Protein AF-A0A371MGF8-F1 (afdb_monomer_lite)

Secondary structure (DSSP, 8-state):
--PPPPPHHHHHHHHHHHHHH---TT-----B-TTT-PBPPSS---GGGG-B-TTTSSB--THHHHHH-HHHHHHSSS--GGGGEEEEEEEE--SSS--EEEEEEEE--TTSHHHHHHHHHHHHHHHHHHHHHHHTTS-----

Foldseek 3Di:
DQAAADPQVLLVQLLVQLQVPDPDPPPHQDDADPRRSAGFDPDALDLQQQQDDPVPRDRDPCVVVCVVCVPCLVPDPGDRSCSQKDWDWDFDDDPPDPTDTDIDITGDDCVDPSRVSSVVSSVVVVVVVVVVVVVVPVDDPDD

pLDDT: mean 73.92, std 16.63, range [36.81, 96.0]

Sequence (143 aa):
MHASRIPTEQAQRAKKKANEQSTRPYRLISTLCPACNRPVTMCEPNPNEYVVDDSQGEFGNDRAAFEFSPATIMDANHSNPWDAVHVVPEKVEFDTEPDQLQVIAYKHDLSDEASQAFQDALDEIRKNERRAAENTGLGEFHD

Radius of gyration: 20.15 Å; chains: 1; bounding box: 61×39×66 Å

Structure (mmCIF, N/CA/C/O backbone):
data_AF-A0A371MGF8-F1
#
_entry.id   AF-A0A371MGF8-F1
#
loop_
_atom_site.group_PDB
_atom_site.id
_atom_site.type_symbol
_atom_site.label_atom_id
_atom_site.label_alt_id
_atom_site.label_comp_id
_atom_site.label_asym_id
_atom_site.label_entity_id
_atom_site.label_seq_id
_atom_site.pdbx_PDB_ins_code
_atom_site.Cartn_x
_atom_site.Cartn_y
_atom_site.Cartn_z
_atom_site.occupancy
_atom_site.B_iso_or_equiv
_atom_site.auth_seq_id
_atom_site.auth_comp_id
_atom_site.auth_asym_id
_atom_si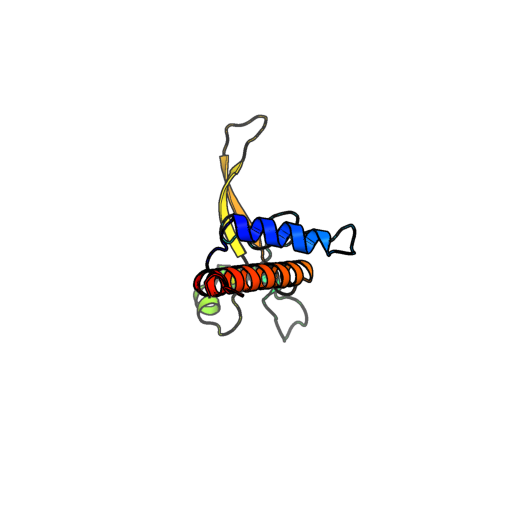te.auth_atom_id
_atom_site.pdbx_PDB_model_num
ATOM 1 N N . MET A 1 1 ? 6.098 -14.259 1.955 1.00 36.81 1 MET A N 1
ATOM 2 C CA . MET A 1 1 ? 4.710 -14.396 2.484 1.00 36.81 1 MET A CA 1
ATOM 3 C C . MET A 1 1 ? 3.831 -13.389 1.753 1.00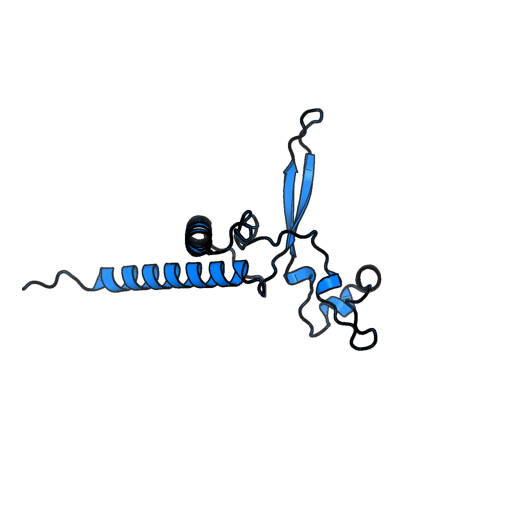 36.81 1 MET A C 1
ATOM 5 O O . MET A 1 1 ? 4.009 -12.201 1.983 1.00 36.81 1 MET A O 1
ATOM 9 N N . HIS A 1 2 ? 2.912 -13.808 0.877 1.00 45.53 2 HIS A N 1
ATOM 10 C CA . HIS A 1 2 ? 1.969 -12.855 0.277 1.00 45.53 2 HIS A CA 1
ATOM 11 C C . HIS A 1 2 ? 1.027 -12.318 1.359 1.00 45.53 2 HIS A C 1
ATOM 13 O O . HIS A 1 2 ? 0.246 -13.068 1.942 1.00 45.53 2 HIS A O 1
ATOM 19 N N . ALA A 1 3 ? 1.132 -11.025 1.669 1.00 56.53 3 ALA A N 1
ATOM 20 C CA . ALA A 1 3 ? 0.236 -10.382 2.616 1.00 56.53 3 ALA A CA 1
ATOM 21 C C . ALA A 1 3 ? -1.198 -10.428 2.067 1.00 56.53 3 ALA A C 1
ATOM 23 O O . ALA A 1 3 ? -1.467 -9.893 0.992 1.00 56.53 3 ALA A O 1
ATOM 24 N N . SER A 1 4 ? -2.119 -11.050 2.807 1.00 72.31 4 SER A N 1
ATOM 25 C CA . SER A 1 4 ? -3.541 -11.071 2.461 1.00 72.31 4 SER A CA 1
ATOM 26 C C . SER A 1 4 ? -4.056 -9.653 2.210 1.00 72.31 4 SER A C 1
ATOM 28 O O . SER A 1 4 ? -3.781 -8.738 2.993 1.00 72.31 4 SER A O 1
ATOM 30 N N . ARG A 1 5 ? -4.810 -9.477 1.119 1.00 85.62 5 ARG A N 1
ATOM 31 C CA . ARG A 1 5 ? -5.389 -8.188 0.721 1.00 85.62 5 ARG A CA 1
ATOM 32 C C . ARG A 1 5 ? -6.174 -7.566 1.877 1.00 85.62 5 ARG A C 1
ATOM 34 O O . ARG A 1 5 ? -7.060 -8.201 2.446 1.00 85.62 5 ARG A O 1
ATOM 41 N N . ILE A 1 6 ? -5.867 -6.312 2.203 1.00 92.00 6 ILE A N 1
ATOM 42 C CA . ILE A 1 6 ? -6.589 -5.556 3.233 1.00 92.00 6 ILE A CA 1
ATOM 43 C C . ILE A 1 6 ? -7.973 -5.182 2.673 1.00 92.00 6 ILE A C 1
ATOM 45 O O . ILE A 1 6 ? -8.038 -4.744 1.522 1.00 92.00 6 ILE A O 1
ATOM 49 N N . PRO A 1 7 ? -9.080 -5.316 3.431 1.00 94.56 7 PRO A N 1
ATOM 50 C CA . PRO A 1 7 ? -10.392 -4.850 2.985 1.00 94.56 7 PRO A CA 1
ATOM 51 C C . PRO A 1 7 ? -10.347 -3.379 2.558 1.00 94.56 7 PRO A C 1
ATOM 53 O O . PRO A 1 7 ? -9.811 -2.537 3.280 1.00 94.56 7 PRO A O 1
ATOM 56 N N . THR A 1 8 ? -10.908 -3.061 1.390 1.00 92.81 8 THR A N 1
ATOM 57 C CA . THR A 1 8 ? -10.790 -1.732 0.767 1.00 92.81 8 THR A CA 1
ATOM 58 C C . THR A 1 8 ? -11.224 -0.607 1.705 1.00 92.81 8 THR A C 1
ATOM 60 O O . THR A 1 8 ? -10.531 0.399 1.815 1.00 92.81 8 THR A O 1
ATOM 63 N N . GLU A 1 9 ? -12.326 -0.786 2.434 1.00 95.00 9 GLU A N 1
ATOM 64 C CA . GLU A 1 9 ? -12.818 0.219 3.381 1.00 95.00 9 GLU A CA 1
ATOM 65 C C . GLU A 1 9 ? -11.826 0.477 4.527 1.00 95.00 9 GLU A C 1
ATOM 67 O O . GLU A 1 9 ? -11.500 1.630 4.818 1.00 95.00 9 GLU A O 1
ATOM 72 N N . GLN A 1 10 ? -11.285 -0.586 5.136 1.00 95.00 10 GLN A N 1
ATOM 73 C CA . GLN A 1 10 ? -10.275 -0.465 6.191 1.00 95.00 10 GLN A CA 1
ATOM 74 C C . GLN A 1 10 ? -9.015 0.231 5.673 1.00 95.00 10 GLN A C 1
ATOM 76 O O . GLN A 1 10 ? -8.483 1.112 6.344 1.00 95.00 10 GLN A O 1
ATOM 81 N N . ALA A 1 11 ? -8.561 -0.119 4.469 1.00 94.94 11 ALA A N 1
ATOM 82 C CA . ALA A 1 11 ? -7.384 0.495 3.867 1.00 94.94 11 ALA A CA 1
ATOM 83 C C . ALA A 1 11 ? -7.584 1.992 3.586 1.00 94.94 11 ALA A C 1
ATOM 85 O O . ALA A 1 11 ? -6.710 2.799 3.893 1.00 94.94 11 ALA A O 1
ATOM 86 N N . GLN A 1 12 ? -8.748 2.395 3.067 1.00 96.00 12 GLN A N 1
ATOM 87 C CA . GLN A 1 12 ? -9.055 3.811 2.838 1.00 96.00 12 GLN A CA 1
ATOM 88 C C . GLN A 1 12 ? -9.145 4.596 4.154 1.00 96.00 12 GLN A C 1
ATOM 90 O O . GLN A 1 12 ? -8.626 5.711 4.247 1.00 96.00 12 GLN A O 1
ATOM 95 N N . ARG A 1 13 ? -9.738 4.006 5.201 1.00 96.00 13 ARG A N 1
ATOM 96 C CA . ARG A 1 13 ? -9.778 4.603 6.548 1.00 96.00 13 ARG A CA 1
ATOM 97 C C . ARG A 1 13 ? -8.376 4.741 7.149 1.00 96.00 13 ARG A C 1
ATOM 99 O O . ARG A 1 13 ? -8.063 5.802 7.687 1.00 96.00 13 ARG A O 1
ATOM 106 N N . ALA A 1 14 ? -7.528 3.721 7.013 1.00 95.50 14 ALA A N 1
ATOM 107 C CA . ALA A 1 14 ? -6.140 3.750 7.476 1.00 95.50 14 ALA A CA 1
ATOM 108 C C . ALA A 1 14 ? -5.318 4.819 6.739 1.00 95.50 14 ALA A C 1
ATOM 110 O O . ALA A 1 14 ? -4.673 5.638 7.387 1.00 95.50 14 ALA A O 1
ATOM 111 N N . LYS A 1 15 ? -5.423 4.891 5.403 1.00 94.94 15 LYS A N 1
ATOM 112 C CA . LYS A 1 15 ? -4.800 5.942 4.579 1.00 94.94 15 LYS A CA 1
ATOM 113 C C . LYS A 1 15 ? -5.204 7.338 5.046 1.00 94.94 15 LYS A C 1
ATOM 115 O O . LYS A 1 15 ? -4.339 8.186 5.247 1.00 94.94 15 LYS A O 1
ATOM 120 N N . LYS A 1 16 ? -6.509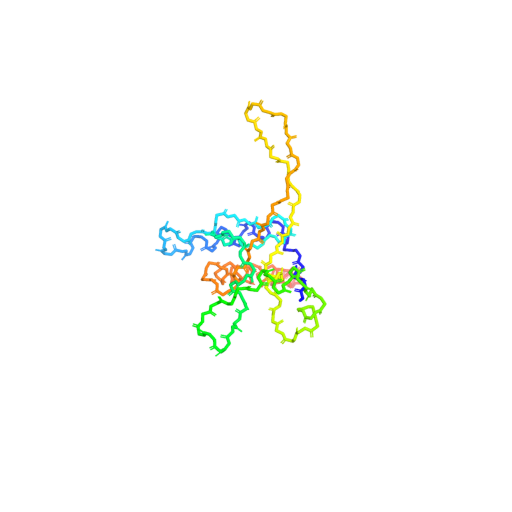 7.584 5.209 1.00 94.88 16 LYS A N 1
ATOM 121 C CA . LYS A 1 16 ? -7.024 8.887 5.651 1.00 94.88 16 LYS A CA 1
ATOM 122 C C . LYS A 1 16 ? -6.436 9.271 7.008 1.00 94.88 16 LYS A C 1
ATOM 124 O O . LYS A 1 16 ? -5.879 10.354 7.138 1.00 94.88 16 LYS A O 1
ATOM 129 N N . LYS A 1 17 ? -6.496 8.358 7.976 1.00 93.88 17 LYS A N 1
ATOM 130 C CA . LYS A 1 17 ? -5.988 8.591 9.329 1.00 93.88 17 LYS A CA 1
ATOM 131 C C . LYS A 1 17 ? -4.476 8.829 9.365 1.00 93.88 17 LYS A C 1
ATOM 133 O O . LYS A 1 17 ? -4.029 9.762 10.022 1.00 93.88 17 LYS A O 1
ATOM 138 N N . ALA A 1 18 ? -3.699 8.029 8.638 1.00 91.69 18 ALA A N 1
ATOM 139 C CA . ALA A 1 18 ? -2.250 8.197 8.548 1.00 91.69 18 ALA A CA 1
ATOM 140 C C . ALA A 1 18 ? -1.870 9.551 7.922 1.00 91.69 18 ALA A C 1
ATOM 142 O O . ALA A 1 18 ? -0.978 10.236 8.415 1.00 91.69 18 ALA A O 1
ATOM 143 N N . ASN A 1 19 ? -2.595 9.984 6.886 1.00 92.19 19 ASN A N 1
ATOM 144 C CA . ASN A 1 19 ? -2.384 11.292 6.265 1.00 92.19 19 ASN A CA 1
ATOM 145 C C . ASN A 1 19 ? -2.791 12.461 7.179 1.00 92.19 19 ASN A C 1
ATOM 147 O O . ASN A 1 19 ? -2.102 13.474 7.189 1.00 92.19 19 ASN A O 1
ATOM 151 N N . GLU A 1 20 ? -3.866 12.330 7.965 1.00 89.38 20 GLU A N 1
ATOM 152 C CA . GLU A 1 20 ? -4.285 13.341 8.955 1.00 89.38 20 GLU A CA 1
ATOM 153 C C . GLU A 1 20 ? -3.264 13.517 10.090 1.00 89.38 20 GLU A C 1
ATOM 155 O O . GLU A 1 20 ? -3.123 14.610 10.633 1.00 89.38 20 GLU A O 1
ATOM 160 N N . GLN A 1 21 ? -2.543 12.451 10.443 1.00 80.88 21 GLN A N 1
ATOM 161 C CA . GLN A 1 21 ? -1.491 12.469 11.464 1.00 80.88 21 GLN A CA 1
ATOM 162 C C . GLN A 1 21 ? -0.128 12.924 10.919 1.00 80.88 21 GLN A C 1
ATOM 164 O O . GLN A 1 21 ? 0.788 13.188 11.701 1.00 80.88 21 GLN A O 1
ATOM 169 N N . SER A 1 22 ? 0.024 13.026 9.595 1.00 77.94 22 SER A N 1
ATOM 170 C CA . SER A 1 22 ? 1.283 13.432 8.979 1.00 77.94 22 SER A CA 1
ATOM 171 C C . SER A 1 22 ? 1.545 14.918 9.205 1.00 77.94 22 SER A C 1
ATOM 173 O O . SER A 1 22 ? 0.779 15.786 8.795 1.00 77.94 22 SER A O 1
ATOM 175 N N . THR A 1 23 ? 2.683 15.228 9.821 1.00 73.25 23 THR A N 1
ATOM 176 C CA . THR A 1 23 ? 3.168 16.606 9.992 1.00 73.25 23 THR A CA 1
ATOM 177 C C . THR A 1 23 ? 3.982 17.097 8.792 1.00 73.25 23 THR A C 1
ATOM 179 O O . THR A 1 23 ? 4.446 18.239 8.785 1.00 73.25 23 THR A O 1
ATOM 182 N N . ARG A 1 24 ? 4.180 16.254 7.767 1.00 67.56 24 ARG A N 1
ATOM 183 C CA . ARG A 1 24 ? 5.024 16.553 6.604 1.00 67.56 24 ARG A CA 1
ATOM 184 C C . ARG A 1 24 ? 4.163 16.920 5.387 1.00 67.56 24 ARG A C 1
ATOM 186 O O . ARG A 1 24 ? 3.382 16.086 4.937 1.00 67.56 24 ARG A O 1
ATOM 193 N N . PRO A 1 25 ? 4.359 18.100 4.769 1.00 58.69 25 PRO A N 1
ATOM 194 C CA . PRO A 1 25 ? 3.501 18.577 3.678 1.00 58.69 25 PRO A CA 1
ATOM 195 C C . PRO A 1 25 ? 3.590 17.757 2.379 1.00 58.69 25 PRO A C 1
ATOM 197 O O . PRO A 1 25 ? 2.673 17.817 1.569 1.00 58.69 25 PRO A O 1
ATOM 200 N N . TYR A 1 26 ? 4.663 16.982 2.179 1.00 65.75 26 TYR A N 1
ATOM 201 C CA . TYR A 1 26 ? 4.926 16.270 0.916 1.00 65.75 26 TYR A CA 1
ATOM 202 C C . TYR A 1 26 ? 5.044 14.746 1.051 1.00 65.75 26 TYR A C 1
ATOM 204 O O . TYR A 1 26 ? 5.286 14.067 0.058 1.00 65.75 26 TYR A O 1
ATOM 212 N N . ARG A 1 27 ? 4.882 14.186 2.257 1.00 71.00 27 ARG A N 1
ATOM 213 C CA . ARG A 1 27 ? 4.923 12.729 2.486 1.00 71.00 27 ARG A CA 1
ATOM 214 C C . ARG A 1 27 ? 3.540 12.218 2.863 1.00 71.00 27 ARG A C 1
ATOM 216 O O . ARG A 1 27 ? 3.303 11.797 3.992 1.00 71.00 27 ARG A O 1
ATOM 223 N N . LEU A 1 28 ? 2.618 12.337 1.914 1.00 84.50 28 LEU A N 1
ATOM 224 C CA . LEU A 1 28 ? 1.281 11.767 2.022 1.00 84.50 28 LEU A CA 1
ATOM 225 C C . LEU A 1 28 ? 1.226 10.457 1.248 1.00 84.50 28 LEU A C 1
ATOM 227 O O . LEU A 1 28 ? 1.784 10.339 0.157 1.00 84.50 28 LEU A O 1
ATOM 231 N N . ILE A 1 29 ? 0.482 9.499 1.783 1.00 88.38 29 ILE A N 1
ATOM 232 C CA . ILE A 1 29 ? 0.112 8.291 1.058 1.00 88.38 29 ILE A CA 1
ATOM 233 C C . ILE A 1 29 ? -0.860 8.724 -0.040 1.00 88.38 29 ILE A C 1
ATOM 235 O O . ILE A 1 29 ? -2.011 9.068 0.245 1.00 88.38 29 ILE A O 1
ATOM 239 N N . SER A 1 30 ? -0.399 8.740 -1.289 1.00 86.81 30 SER A N 1
ATOM 240 C CA . SER A 1 30 ? -1.190 9.140 -2.458 1.00 86.81 30 SER A CA 1
ATOM 241 C C . SER A 1 30 ? -1.980 7.960 -3.023 1.00 86.81 30 SER A C 1
ATOM 243 O O . SER A 1 30 ? -3.207 8.031 -3.147 1.00 86.81 30 SER A O 1
ATOM 245 N N . THR A 1 31 ? -1.300 6.843 -3.264 1.00 90.12 31 THR A N 1
ATOM 246 C CA . THR A 1 31 ? -1.832 5.681 -3.984 1.00 90.12 31 THR A CA 1
ATOM 247 C C . THR A 1 31 ? -1.775 4.429 -3.114 1.00 90.12 31 THR A C 1
ATOM 249 O O . THR A 1 31 ? -0.820 4.211 -2.369 1.00 90.12 31 THR A O 1
ATOM 252 N N . LEU A 1 32 ? -2.822 3.604 -3.197 1.00 91.62 32 LEU A N 1
ATOM 253 C CA . LEU A 1 32 ? -2.850 2.260 -2.621 1.00 91.62 32 LEU A CA 1
ATOM 254 C C . LEU A 1 32 ? -2.786 1.249 -3.762 1.00 91.62 32 LEU A C 1
ATOM 256 O O . LEU A 1 32 ? -3.474 1.425 -4.765 1.00 91.62 32 LEU A O 1
ATOM 260 N N . CYS A 1 33 ? -1.993 0.192 -3.606 1.00 89.81 33 CYS A N 1
ATOM 261 C CA . CYS A 1 33 ? -1.891 -0.851 -4.619 1.00 89.81 33 CYS A CA 1
ATOM 262 C C . CYS A 1 33 ? -3.244 -1.558 -4.786 1.00 89.81 33 CYS A C 1
ATOM 264 O O . CYS A 1 33 ? -3.791 -2.046 -3.791 1.00 89.81 33 CYS A O 1
ATOM 266 N N . PRO A 1 34 ? -3.757 -1.707 -6.016 1.00 87.81 34 PRO A N 1
ATOM 267 C CA . PRO A 1 34 ? -5.044 -2.356 -6.264 1.00 87.81 34 PRO A CA 1
ATOM 268 C C . PRO A 1 34 ? -5.108 -3.823 -5.810 1.00 87.81 34 PRO A C 1
ATOM 270 O O . PRO A 1 34 ? -6.178 -4.307 -5.426 1.00 87.81 34 PRO A O 1
ATOM 273 N N . ALA A 1 35 ? -3.969 -4.526 -5.822 1.00 86.50 35 ALA A N 1
ATOM 274 C CA . ALA A 1 35 ? -3.887 -5.941 -5.464 1.00 86.50 35 ALA A CA 1
ATOM 275 C C . ALA A 1 35 ? -4.034 -6.182 -3.955 1.00 86.50 35 ALA A C 1
ATOM 277 O O . ALA A 1 35 ? -4.766 -7.080 -3.540 1.00 86.50 35 ALA A O 1
ATOM 278 N N . CYS A 1 36 ? -3.367 -5.378 -3.121 1.00 89.00 36 CYS A N 1
ATOM 279 C CA . CYS A 1 36 ? -3.248 -5.641 -1.681 1.00 89.00 36 CYS A CA 1
ATOM 280 C C . CYS A 1 36 ? -3.781 -4.515 -0.777 1.00 89.00 36 CYS A C 1
ATOM 282 O O . CYS A 1 36 ? -3.923 -4.725 0.430 1.00 89.00 36 CYS A O 1
ATOM 284 N N . ASN A 1 37 ? -4.099 -3.350 -1.351 1.00 92.81 37 ASN A N 1
ATOM 285 C CA . ASN A 1 37 ? -4.513 -2.117 -0.678 1.00 92.81 37 ASN A CA 1
ATOM 286 C C . ASN A 1 37 ? -3.474 -1.525 0.305 1.00 92.81 37 ASN A C 1
ATOM 288 O O . ASN A 1 37 ? -3.846 -0.821 1.243 1.00 92.81 37 ASN A O 1
ATOM 292 N N . ARG A 1 38 ? -2.175 -1.783 0.099 1.00 91.12 38 ARG A N 1
ATOM 293 C CA . ARG A 1 38 ? -1.075 -1.138 0.849 1.00 91.12 38 ARG A CA 1
ATOM 294 C C . ARG A 1 38 ? -0.566 0.133 0.148 1.00 91.12 38 ARG A C 1
ATOM 296 O O . ARG A 1 38 ? -0.711 0.220 -1.074 1.00 91.12 38 ARG A O 1
ATOM 303 N N . PRO A 1 39 ? 0.047 1.083 0.882 1.00 90.75 39 PRO A N 1
ATOM 304 C CA . PRO A 1 39 ? 0.707 2.257 0.308 1.00 90.75 39 PRO A CA 1
ATOM 305 C C . PRO A 1 39 ? 1.706 1.898 -0.789 1.00 90.75 39 PRO A C 1
ATOM 307 O O . PRO A 1 39 ? 2.448 0.925 -0.658 1.00 90.75 39 PRO A O 1
ATOM 310 N N . VAL A 1 40 ? 1.705 2.682 -1.864 1.00 89.44 40 VAL A N 1
ATOM 311 C CA . VAL A 1 40 ? 2.666 2.572 -2.967 1.00 89.44 40 VAL A CA 1
ATOM 312 C C . VAL A 1 40 ? 3.769 3.603 -2.766 1.00 89.44 40 VAL A C 1
ATOM 314 O O . VAL A 1 40 ? 3.481 4.772 -2.500 1.00 89.44 40 VAL A O 1
ATOM 317 N N . THR A 1 41 ? 5.020 3.185 -2.920 1.00 81.75 41 THR A N 1
ATOM 318 C CA . THR A 1 41 ? 6.175 4.087 -2.869 1.00 81.75 41 THR A CA 1
ATOM 319 C C . THR A 1 41 ? 6.308 4.846 -4.190 1.00 81.75 41 THR A C 1
ATOM 321 O O . THR A 1 41 ? 6.193 4.254 -5.261 1.00 81.75 41 THR A O 1
ATOM 324 N N . MET A 1 42 ? 6.564 6.158 -4.127 1.00 65.25 42 MET A N 1
ATOM 325 C CA . MET A 1 42 ? 6.762 7.005 -5.312 1.00 65.25 42 MET A CA 1
ATOM 326 C C . MET A 1 42 ? 8.174 6.845 -5.892 1.00 65.25 42 MET A C 1
ATOM 328 O O . MET A 1 42 ? 8.965 7.777 -5.854 1.00 65.25 42 MET A O 1
ATOM 332 N N . CYS A 1 43 ? 8.488 5.662 -6.408 1.00 64.31 43 CYS A N 1
ATOM 333 C CA . CYS A 1 43 ? 9.661 5.393 -7.240 1.00 64.31 43 CYS A CA 1
ATOM 334 C C . CYS A 1 43 ? 9.286 4.306 -8.248 1.00 64.31 43 CYS A C 1
ATOM 336 O O . CYS A 1 43 ? 8.440 3.456 -7.951 1.00 64.31 43 CYS A O 1
ATOM 338 N N . GLU A 1 44 ? 9.929 4.305 -9.418 1.00 61.78 44 GLU A N 1
ATOM 339 C CA . GLU A 1 44 ? 9.809 3.171 -10.334 1.00 61.78 44 GLU A CA 1
ATOM 340 C C . GLU A 1 44 ? 10.189 1.877 -9.595 1.00 61.78 44 GLU A C 1
ATOM 342 O O . GLU A 1 44 ? 11.152 1.873 -8.817 1.00 61.78 44 GLU A O 1
ATOM 347 N N . PRO A 1 45 ? 9.434 0.779 -9.779 1.00 65.19 45 PRO A N 1
ATOM 348 C CA . PRO A 1 45 ? 9.776 -0.497 -9.179 1.00 65.19 45 PRO A CA 1
ATOM 349 C C . PRO A 1 45 ? 11.130 -0.985 -9.693 1.00 65.19 45 PRO A C 1
ATOM 351 O O . PRO A 1 45 ? 11.223 -1.613 -10.742 1.00 65.19 45 PRO A O 1
ATOM 354 N N . ASN A 1 46 ? 12.187 -0.691 -8.941 1.00 64.50 46 ASN A N 1
ATOM 355 C CA . ASN A 1 46 ? 13.507 -1.233 -9.192 1.00 64.50 46 ASN A CA 1
ATOM 356 C C . ASN A 1 46 ? 13.755 -2.405 -8.228 1.00 64.50 46 ASN A C 1
ATOM 358 O O . ASN A 1 46 ? 14.000 -2.177 -7.039 1.00 64.50 46 ASN A O 1
ATOM 362 N N . PRO A 1 47 ? 13.673 -3.655 -8.708 1.00 55.06 47 PRO A N 1
ATOM 363 C CA . PRO A 1 47 ? 13.928 -4.841 -7.895 1.00 55.06 47 PRO A CA 1
ATOM 364 C C . PRO A 1 47 ? 15.395 -4.923 -7.439 1.00 55.06 47 PRO A C 1
ATOM 366 O O . PRO A 1 47 ? 15.689 -5.563 -6.439 1.00 55.06 47 PRO A O 1
ATOM 369 N N . ASN A 1 48 ? 16.325 -4.238 -8.106 1.00 55.03 48 ASN A N 1
ATOM 370 C CA . ASN A 1 48 ? 17.745 -4.286 -7.746 1.00 55.03 48 ASN A CA 1
ATOM 371 C C . ASN A 1 48 ? 18.060 -3.520 -6.450 1.00 55.03 48 ASN A C 1
ATOM 373 O O . ASN A 1 48 ? 19.120 -3.709 -5.867 1.00 55.03 48 ASN A O 1
ATOM 377 N N . GLU A 1 49 ? 17.142 -2.678 -5.964 1.00 55.25 49 GLU A N 1
ATOM 378 C CA . GLU A 1 49 ? 17.331 -1.914 -4.722 1.00 55.25 49 GLU A CA 1
ATOM 379 C C . GLU A 1 49 ? 17.357 -2.779 -3.453 1.00 55.25 49 GLU A C 1
ATOM 381 O O . GLU A 1 49 ? 17.743 -2.287 -2.397 1.00 55.25 49 GLU A O 1
ATOM 386 N N . TYR A 1 50 ? 16.956 -4.053 -3.520 1.00 53.22 50 TYR A N 1
ATOM 387 C CA . TYR A 1 50 ? 16.955 -4.943 -2.350 1.00 53.22 50 TYR A CA 1
ATOM 388 C C . TYR A 1 50 ? 17.999 -6.057 -2.422 1.00 53.22 50 TYR A C 1
ATOM 390 O O . TYR A 1 50 ? 18.019 -6.928 -1.552 1.00 53.22 50 TYR A O 1
ATOM 398 N N . VAL A 1 51 ? 18.869 -6.031 -3.434 1.00 53.06 51 VAL A N 1
ATOM 399 C CA . VAL A 1 51 ? 19.988 -6.965 -3.536 1.00 53.06 51 VAL A CA 1
ATOM 400 C C . VAL A 1 51 ? 21.256 -6.253 -3.079 1.00 53.06 51 VAL A C 1
ATOM 402 O O . VAL A 1 51 ? 21.796 -5.383 -3.764 1.00 53.06 51 VAL A O 1
ATOM 405 N N . VAL A 1 52 ? 21.697 -6.598 -1.871 1.00 50.38 52 VAL A N 1
ATOM 406 C CA . VAL A 1 52 ? 22.945 -6.098 -1.292 1.00 50.38 52 VAL A CA 1
ATOM 407 C C . VAL A 1 52 ? 24.089 -6.970 -1.804 1.00 50.38 52 VAL A C 1
ATOM 409 O O . VAL A 1 52 ? 24.119 -8.165 -1.517 1.00 50.38 52 VAL A O 1
ATOM 412 N N . ASP A 1 53 ? 25.028 -6.378 -2.544 1.00 51.53 53 ASP A N 1
ATOM 413 C CA . ASP A 1 53 ? 26.331 -6.995 -2.793 1.00 51.53 53 ASP A CA 1
ATOM 414 C C . ASP A 1 53 ? 27.331 -6.472 -1.752 1.00 51.53 53 ASP A C 1
ATOM 416 O O . ASP A 1 53 ? 27.883 -5.372 -1.874 1.00 51.53 53 ASP A O 1
ATOM 420 N N . ASP A 1 54 ? 27.574 -7.281 -0.718 1.00 49.78 54 ASP A N 1
ATOM 421 C CA . ASP A 1 54 ? 28.526 -6.980 0.360 1.00 49.78 54 ASP A CA 1
ATOM 422 C C . ASP A 1 54 ? 29.966 -6.750 -0.152 1.00 49.78 54 ASP A C 1
ATOM 424 O O . ASP A 1 54 ? 30.798 -6.199 0.573 1.00 49.78 54 ASP A O 1
ATOM 428 N N . SER A 1 55 ? 30.287 -7.150 -1.390 1.00 55.59 55 SER A N 1
ATOM 429 C CA . SER A 1 55 ? 31.612 -6.968 -1.996 1.00 55.59 55 SER A CA 1
ATOM 430 C C . SER A 1 55 ? 31.784 -5.650 -2.758 1.00 55.59 55 SER A C 1
ATOM 432 O O . SER A 1 55 ? 32.921 -5.212 -2.949 1.00 55.59 55 SER A O 1
ATOM 434 N N . GLN A 1 56 ? 30.688 -5.002 -3.170 1.00 52.12 56 GLN A N 1
ATOM 435 C CA . GLN A 1 56 ? 30.713 -3.779 -3.989 1.00 52.12 56 GLN A CA 1
ATOM 436 C C . GLN A 1 56 ? 30.286 -2.522 -3.220 1.00 52.12 56 GLN A C 1
ATOM 438 O O . GLN A 1 56 ? 30.526 -1.416 -3.694 1.00 52.12 56 GLN A O 1
ATOM 443 N N . GLY A 1 57 ? 29.691 -2.653 -2.027 1.00 43.91 57 GLY A N 1
ATOM 444 C CA . GLY A 1 57 ? 29.308 -1.501 -1.195 1.00 43.91 57 GLY A CA 1
ATOM 445 C C . GLY A 1 57 ? 28.209 -0.611 -1.795 1.00 43.91 57 GLY A C 1
ATOM 446 O O . GLY A 1 57 ? 27.919 0.451 -1.247 1.00 43.91 57 GLY A O 1
ATOM 447 N N . GLU A 1 58 ? 27.583 -1.048 -2.888 1.00 44.91 58 GLU A N 1
ATOM 448 C CA . GLU A 1 58 ? 26.480 -0.390 -3.587 1.00 44.91 58 GLU A CA 1
ATOM 449 C C . GLU A 1 58 ? 25.392 -1.425 -3.925 1.00 44.91 58 GLU A C 1
ATOM 451 O O . GLU A 1 58 ? 25.653 -2.628 -3.987 1.00 44.91 58 GLU A O 1
ATOM 456 N N . PHE A 1 59 ? 24.154 -0.959 -4.120 1.00 49.81 59 PHE A N 1
ATOM 457 C CA . PHE A 1 59 ? 23.019 -1.792 -4.535 1.00 49.81 59 PHE A CA 1
ATOM 458 C C . PHE A 1 59 ? 23.335 -2.482 -5.879 1.00 49.81 59 PHE A C 1
ATOM 460 O O . PHE A 1 59 ? 23.634 -1.809 -6.868 1.00 49.81 59 PHE A O 1
ATOM 467 N N . GLY A 1 60 ? 23.330 -3.819 -5.901 1.00 47.78 60 GLY A N 1
ATOM 468 C CA . GLY A 1 60 ? 23.930 -4.635 -6.965 1.00 47.78 60 GLY A CA 1
ATOM 469 C C . GLY A 1 60 ? 23.148 -4.654 -8.287 1.00 47.78 60 GLY A C 1
ATOM 470 O O . GLY A 1 60 ? 21.920 -4.608 -8.315 1.00 47.78 60 GLY A O 1
ATOM 471 N N . ASN A 1 61 ? 23.873 -4.762 -9.408 1.00 47.59 61 ASN A N 1
ATOM 472 C CA . ASN A 1 61 ? 23.382 -4.799 -10.800 1.00 47.59 61 ASN A CA 1
ATOM 473 C C . ASN A 1 61 ? 22.639 -6.109 -11.184 1.00 47.59 61 ASN A C 1
ATOM 475 O O . ASN A 1 61 ? 22.871 -6.692 -12.247 1.00 47.59 61 ASN A O 1
ATOM 479 N N . ASP A 1 62 ? 21.706 -6.571 -10.357 1.00 48.97 62 ASP A N 1
ATOM 480 C CA . ASP A 1 62 ? 21.154 -7.932 -10.442 1.00 48.97 62 ASP A CA 1
ATOM 481 C C . ASP A 1 62 ? 19.957 -8.118 -11.383 1.00 48.97 62 ASP A C 1
ATOM 483 O O . ASP A 1 62 ? 19.423 -9.222 -11.509 1.00 48.97 62 ASP A O 1
ATOM 487 N N . ARG A 1 63 ? 19.596 -7.094 -12.167 1.00 44.81 63 ARG A N 1
ATOM 488 C CA . ARG A 1 63 ? 18.660 -7.283 -13.289 1.00 44.81 63 ARG A CA 1
ATOM 489 C C . ARG A 1 63 ? 19.212 -8.323 -14.266 1.00 44.81 63 ARG A C 1
ATOM 491 O O . ARG A 1 63 ? 18.462 -9.17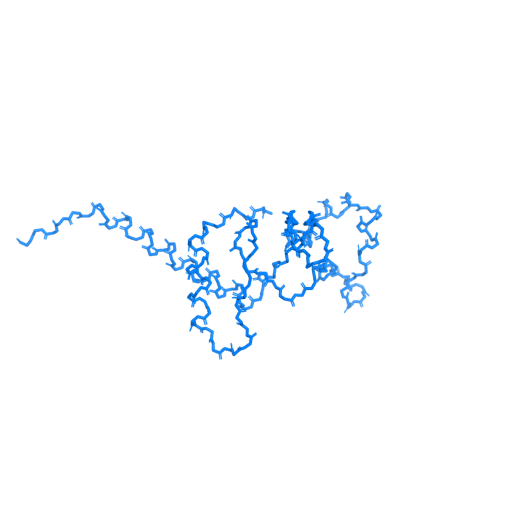2 -14.737 1.00 44.81 63 ARG A O 1
ATOM 498 N N . ALA A 1 64 ? 20.520 -8.283 -14.522 1.00 47.53 64 ALA A N 1
ATOM 499 C CA . ALA A 1 64 ? 21.187 -9.297 -15.326 1.00 47.53 64 ALA A CA 1
ATOM 500 C C . ALA A 1 64 ? 21.107 -10.673 -14.639 1.00 47.53 64 ALA A C 1
ATOM 502 O O . ALA A 1 64 ? 20.696 -11.644 -15.263 1.00 47.53 64 ALA A O 1
ATOM 503 N N . ALA A 1 65 ? 21.418 -10.765 -13.342 1.00 49.12 65 ALA A N 1
ATOM 504 C CA . ALA A 1 65 ? 21.407 -12.031 -12.607 1.00 49.12 65 ALA A CA 1
ATOM 505 C C . ALA A 1 65 ? 20.023 -12.712 -12.586 1.00 49.12 65 ALA A C 1
ATOM 507 O O . ALA A 1 65 ? 19.947 -13.928 -12.769 1.00 49.12 65 ALA A O 1
ATOM 508 N N . PHE A 1 66 ? 18.928 -11.952 -12.458 1.00 47.84 66 PHE A N 1
ATOM 509 C CA . PHE A 1 66 ? 17.564 -12.490 -12.552 1.00 47.84 66 PHE A CA 1
ATOM 510 C C . PHE A 1 66 ? 17.175 -12.900 -13.978 1.00 47.84 66 PHE A C 1
ATOM 512 O O . PHE A 1 66 ? 16.532 -13.934 -14.153 1.00 47.84 66 PHE A O 1
ATOM 519 N N . GLU A 1 67 ? 17.591 -12.145 -15.002 1.00 48.31 67 GLU A N 1
ATOM 520 C CA . GLU A 1 67 ? 17.412 -12.537 -16.410 1.00 48.31 67 GLU A CA 1
ATOM 521 C C . GLU A 1 67 ? 18.179 -13.839 -16.743 1.00 48.31 67 GLU A C 1
ATOM 523 O O . GLU A 1 67 ? 17.716 -14.625 -17.571 1.00 48.31 67 GLU A O 1
ATOM 528 N N . PHE A 1 68 ? 19.309 -14.109 -16.073 1.00 49.44 68 PHE A N 1
ATOM 529 C CA . PHE A 1 68 ? 20.139 -15.298 -16.310 1.00 49.44 68 PHE A CA 1
ATOM 530 C C . PHE A 1 68 ? 19.815 -16.507 -15.417 1.00 49.44 68 PHE A C 1
ATOM 532 O O . PHE A 1 68 ? 19.978 -17.639 -15.876 1.00 49.44 68 PHE A O 1
ATOM 539 N N . SER A 1 69 ? 19.382 -16.320 -14.164 1.00 49.38 69 SER A N 1
ATOM 540 C CA . SER A 1 69 ? 19.125 -17.437 -13.237 1.00 49.38 69 SER A CA 1
ATOM 541 C C . SER A 1 69 ? 18.030 -17.142 -12.195 1.00 49.38 69 SER A C 1
ATOM 543 O O . SER A 1 69 ? 18.308 -16.993 -11.001 1.00 49.38 69 SER A O 1
ATOM 545 N N . PRO A 1 70 ? 16.748 -17.127 -12.603 1.00 55.38 70 PRO A N 1
ATOM 546 C CA . PRO A 1 70 ? 15.627 -16.893 -11.691 1.00 55.38 70 PRO A CA 1
ATOM 547 C C . PRO A 1 70 ? 15.499 -17.977 -10.606 1.00 55.38 70 PRO A C 1
ATOM 549 O O . PRO A 1 70 ? 15.040 -17.688 -9.505 1.00 55.38 70 PRO A O 1
ATOM 552 N N . ALA A 1 71 ? 15.945 -19.211 -10.876 1.00 53.88 71 ALA A N 1
ATOM 553 C CA . ALA A 1 71 ? 15.918 -20.307 -9.904 1.00 53.88 71 ALA A CA 1
ATOM 554 C C . ALA A 1 71 ? 16.822 -20.039 -8.689 1.00 53.88 71 ALA A C 1
ATOM 556 O O . ALA A 1 71 ? 16.407 -20.253 -7.557 1.00 53.88 71 ALA A O 1
ATOM 557 N N . THR A 1 72 ? 18.020 -19.488 -8.906 1.00 51.81 72 THR A N 1
ATOM 558 C CA . THR A 1 72 ? 18.966 -19.183 -7.820 1.00 51.81 72 THR A CA 1
ATOM 559 C C . THR A 1 72 ? 18.436 -18.100 -6.884 1.00 51.81 72 THR A C 1
ATOM 561 O O . THR A 1 72 ? 18.638 -18.198 -5.681 1.00 51.81 72 THR A O 1
ATOM 564 N N . ILE A 1 73 ? 17.723 -17.104 -7.417 1.00 53.28 73 ILE A N 1
ATOM 565 C CA . ILE A 1 73 ? 17.106 -16.033 -6.621 1.00 53.28 73 ILE A CA 1
ATOM 566 C C . ILE A 1 73 ? 15.863 -16.536 -5.876 1.00 53.28 73 ILE A C 1
ATOM 568 O O . ILE A 1 73 ? 15.625 -16.121 -4.746 1.00 53.28 73 ILE A O 1
ATOM 572 N N . MET A 1 74 ? 15.085 -17.448 -6.473 1.00 54.53 74 MET A N 1
ATOM 573 C CA . MET A 1 74 ? 13.950 -18.087 -5.791 1.00 54.53 74 MET A CA 1
ATOM 574 C C . MET A 1 74 ? 14.388 -19.003 -4.639 1.00 54.53 74 MET A C 1
ATOM 576 O O . MET A 1 74 ? 13.687 -19.079 -3.633 1.00 54.53 74 MET A O 1
ATOM 580 N N . ASP A 1 75 ? 15.537 -19.670 -4.778 1.00 52.84 75 ASP A N 1
ATOM 581 C CA . ASP A 1 75 ? 16.096 -20.574 -3.764 1.00 52.84 75 ASP A CA 1
ATOM 582 C C . ASP A 1 75 ? 16.973 -19.855 -2.722 1.00 52.84 75 ASP A C 1
ATOM 584 O O . ASP A 1 75 ? 17.389 -20.454 -1.725 1.00 52.84 75 ASP A O 1
ATOM 588 N N . ALA A 1 76 ? 17.284 -18.575 -2.935 1.00 56.28 76 ALA A N 1
ATOM 589 C CA . ALA A 1 76 ? 18.118 -17.814 -2.026 1.00 56.28 76 ALA A CA 1
ATOM 590 C C . ALA A 1 76 ? 17.351 -17.409 -0.760 1.00 56.28 76 ALA A C 1
ATOM 592 O O . ALA A 1 76 ? 16.209 -16.961 -0.792 1.00 56.28 76 ALA A O 1
ATOM 593 N N . ASN A 1 77 ? 18.017 -17.527 0.390 1.00 54.34 77 ASN A N 1
ATOM 59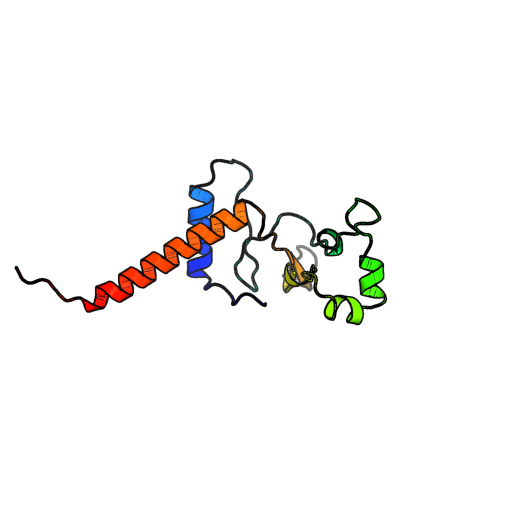4 C CA . ASN A 1 77 ? 17.436 -17.237 1.702 1.00 54.34 77 ASN A CA 1
ATOM 595 C C . ASN A 1 77 ? 17.513 -15.739 2.067 1.00 54.34 77 ASN A C 1
ATOM 597 O O . ASN A 1 77 ? 17.755 -15.383 3.221 1.00 54.34 77 ASN A O 1
ATOM 601 N N . HIS A 1 78 ? 17.371 -14.863 1.074 1.00 53.38 78 HIS A N 1
ATOM 602 C CA . HIS A 1 78 ? 17.239 -13.420 1.251 1.00 53.38 78 HIS A CA 1
ATOM 603 C C . HIS A 1 78 ? 15.820 -12.994 0.871 1.00 53.38 78 HIS A C 1
ATOM 605 O O . HIS A 1 78 ? 15.145 -13.665 0.092 1.00 53.38 78 HIS A O 1
ATOM 611 N N . SER A 1 79 ? 15.346 -11.872 1.412 1.00 56.06 79 SER A N 1
ATOM 612 C CA . SER A 1 79 ? 14.056 -11.309 1.006 1.00 56.06 79 SER A CA 1
ATOM 613 C C . SER A 1 79 ? 14.067 -11.085 -0.505 1.00 56.06 79 SER A C 1
ATOM 615 O O . SER A 1 79 ? 14.894 -10.325 -1.005 1.00 56.06 79 SER A O 1
ATOM 617 N N . ASN A 1 80 ? 13.194 -11.775 -1.242 1.00 61.53 80 ASN A N 1
ATOM 618 C CA . ASN A 1 80 ? 13.112 -11.591 -2.683 1.00 61.53 80 ASN A CA 1
ATOM 619 C C . ASN A 1 80 ? 12.644 -10.148 -2.952 1.00 61.53 80 ASN A C 1
ATOM 621 O O . ASN A 1 80 ? 11.545 -9.798 -2.515 1.00 61.53 80 ASN A O 1
ATOM 625 N N . PRO A 1 81 ? 13.419 -9.306 -3.661 1.00 62.19 81 PRO A N 1
ATOM 626 C CA . PRO A 1 81 ? 13.005 -7.943 -4.008 1.00 62.19 81 PRO A CA 1
ATOM 627 C C . PRO A 1 81 ? 11.620 -7.868 -4.651 1.00 62.19 81 PRO A C 1
ATOM 629 O O . PRO A 1 81 ? 10.878 -6.905 -4.459 1.00 62.19 81 PRO A O 1
ATOM 632 N N . TRP A 1 82 ? 11.262 -8.900 -5.412 1.00 65.31 82 TRP A N 1
ATOM 633 C CA . TRP A 1 82 ? 9.990 -8.979 -6.113 1.00 65.31 82 TRP A CA 1
ATOM 634 C C . TRP A 1 82 ? 8.796 -9.225 -5.186 1.00 65.31 82 TRP A C 1
ATOM 636 O O . TRP A 1 82 ? 7.681 -8.881 -5.563 1.00 65.31 82 TRP A O 1
ATOM 646 N N . ASP A 1 83 ? 8.998 -9.710 -3.955 1.00 69.06 83 ASP A N 1
ATOM 647 C CA . ASP A 1 83 ? 7.916 -9.827 -2.963 1.00 69.06 83 ASP A CA 1
ATOM 648 C C . ASP A 1 83 ? 7.367 -8.449 -2.547 1.00 69.06 83 ASP A C 1
ATOM 650 O O . ASP A 1 83 ? 6.232 -8.345 -2.073 1.00 69.06 83 ASP A O 1
ATOM 654 N N . ALA A 1 84 ? 8.152 -7.384 -2.737 1.00 71.00 84 ALA A N 1
ATOM 655 C CA . ALA A 1 84 ? 7.736 -6.004 -2.509 1.00 71.00 84 ALA A CA 1
ATOM 656 C C . ALA A 1 84 ? 6.971 -5.397 -3.701 1.00 71.00 84 ALA A C 1
ATOM 658 O O . ALA A 1 84 ? 6.488 -4.268 -3.596 1.00 71.00 84 ALA A O 1
ATOM 659 N N . VAL A 1 85 ? 6.850 -6.108 -4.829 1.00 76.56 85 VAL A N 1
ATOM 660 C CA . VAL A 1 85 ? 6.270 -5.588 -6.073 1.00 76.56 85 VAL A CA 1
ATOM 661 C C . VAL A 1 85 ? 5.040 -6.399 -6.480 1.00 76.56 85 VAL A C 1
ATOM 663 O O . VAL A 1 85 ? 5.109 -7.597 -6.732 1.00 76.56 85 VAL A O 1
ATOM 666 N N . HIS A 1 86 ? 3.897 -5.731 -6.617 1.00 79.81 86 HIS A N 1
ATOM 667 C CA . HIS A 1 86 ? 2.702 -6.309 -7.226 1.00 79.81 86 HIS A CA 1
ATOM 668 C C . HIS A 1 86 ? 2.562 -5.861 -8.673 1.00 79.81 86 HIS A C 1
ATOM 670 O O . HIS A 1 86 ? 2.563 -4.670 -8.961 1.00 79.81 86 HIS A O 1
ATOM 676 N N . VAL A 1 87 ? 2.367 -6.815 -9.574 1.00 79.12 87 VAL A N 1
ATOM 677 C CA . VAL A 1 87 ? 2.148 -6.555 -10.996 1.00 79.12 87 VAL A CA 1
ATOM 678 C C . VAL A 1 87 ? 0.665 -6.757 -11.308 1.00 79.12 87 VAL A C 1
ATOM 680 O O . VAL A 1 87 ? 0.123 -7.834 -11.059 1.00 79.12 87 VAL A O 1
ATOM 683 N N . VAL A 1 88 ? -0.007 -5.718 -11.807 1.00 77.62 88 VAL A N 1
ATOM 684 C CA . VAL A 1 88 ? -1.463 -5.687 -12.009 1.00 77.62 88 VAL A CA 1
ATOM 685 C C . VAL A 1 88 ? -1.786 -5.256 -13.444 1.00 77.62 88 VAL A C 1
ATOM 687 O O . VAL A 1 88 ? -1.242 -4.256 -13.912 1.00 77.62 88 VAL A O 1
ATOM 690 N N . PRO A 1 89 ? -2.661 -5.984 -14.163 1.00 77.38 89 PRO A N 1
ATOM 691 C CA . PRO A 1 89 ? -3.157 -5.534 -15.454 1.00 77.38 89 PRO A CA 1
ATOM 692 C C . PRO A 1 89 ? -4.213 -4.436 -15.266 1.00 77.38 89 PRO A C 1
ATOM 694 O O . PRO A 1 89 ? -5.204 -4.636 -14.560 1.00 77.38 89 PRO A O 1
ATOM 697 N N . GLU A 1 90 ? -4.032 -3.298 -15.926 1.00 79.69 90 GLU A N 1
ATOM 698 C CA . GLU A 1 90 ? -4.932 -2.145 -15.866 1.00 79.69 90 GLU A CA 1
ATOM 699 C C . GLU A 1 90 ? -5.258 -1.620 -17.256 1.00 79.69 90 GLU A C 1
ATOM 701 O O . GLU A 1 90 ? -4.436 -1.667 -18.170 1.00 79.69 90 GLU A O 1
ATOM 706 N N . LYS A 1 91 ? -6.489 -1.133 -17.423 1.00 82.75 91 LYS A N 1
ATOM 707 C CA . LYS A 1 91 ? -6.866 -0.408 -18.632 1.00 82.75 91 LYS A CA 1
ATOM 708 C C . LYS A 1 91 ? -6.399 1.030 -18.490 1.00 82.75 91 LYS A C 1
ATOM 710 O O . LYS A 1 91 ? -6.781 1.696 -17.532 1.00 82.75 91 LYS A O 1
ATOM 715 N N . VAL A 1 92 ? -5.592 1.474 -19.439 1.00 79.94 92 VAL A N 1
ATOM 716 C CA . VAL A 1 92 ? -5.126 2.854 -19.529 1.00 79.94 92 VAL A CA 1
ATOM 717 C C . VAL A 1 92 ? -5.879 3.517 -20.670 1.00 79.94 92 VAL A C 1
ATOM 719 O O . VAL A 1 92 ? -5.833 3.042 -21.808 1.00 79.94 92 VAL A O 1
ATOM 722 N N . GLU A 1 93 ? -6.602 4.579 -20.330 1.00 80.88 93 GLU A N 1
ATOM 723 C CA . GLU A 1 93 ? -7.304 5.425 -21.291 1.00 80.88 93 GLU A CA 1
ATOM 724 C C . GLU A 1 93 ? -6.290 6.359 -21.961 1.00 80.88 93 GLU A C 1
ATOM 726 O O . GLU A 1 93 ? -5.459 6.977 -21.289 1.00 80.88 93 GLU A O 1
ATOM 731 N N . PHE A 1 94 ? -6.351 6.455 -23.288 1.00 81.12 94 PHE A N 1
ATOM 732 C CA . PHE A 1 94 ? -5.535 7.371 -24.078 1.00 81.12 94 PHE A CA 1
ATOM 733 C C . PHE A 1 94 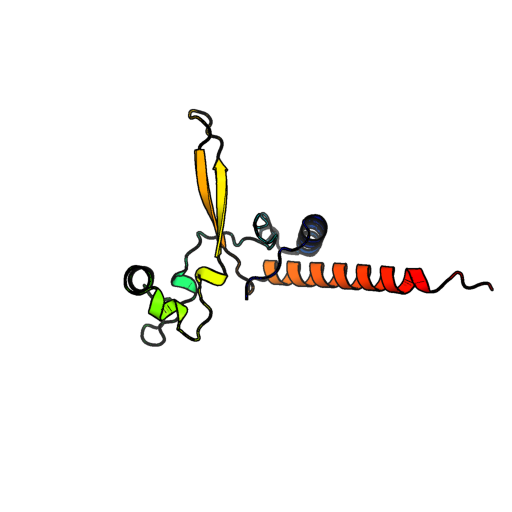? -6.442 8.366 -24.798 1.00 81.12 94 PHE A C 1
ATOM 735 O O . PHE A 1 94 ? -7.447 7.984 -25.389 1.00 81.12 94 PHE A O 1
ATOM 742 N N . ASP A 1 95 ? -6.060 9.644 -24.813 1.00 82.38 95 ASP A N 1
ATOM 743 C CA . ASP A 1 95 ? -6.874 10.697 -25.442 1.00 82.38 95 ASP A CA 1
ATOM 744 C C . ASP A 1 95 ? -7.043 10.500 -26.961 1.00 82.38 95 ASP A C 1
ATOM 746 O O . ASP A 1 95 ? -8.020 10.954 -27.558 1.00 82.38 95 ASP A O 1
ATOM 750 N N . THR A 1 96 ? -6.072 9.845 -27.604 1.00 83.69 96 THR A N 1
ATOM 751 C CA . THR A 1 96 ? -5.983 9.711 -29.068 1.00 83.69 96 THR A CA 1
ATOM 752 C C . THR A 1 96 ? -5.990 8.270 -29.567 1.00 83.69 96 THR A C 1
ATOM 754 O O . THR A 1 96 ? -6.021 8.051 -30.778 1.00 83.69 96 THR A O 1
ATOM 757 N N . GLU A 1 97 ? -5.948 7.287 -28.670 1.00 76.31 97 GLU A N 1
ATOM 758 C CA . GLU A 1 97 ? -5.864 5.865 -29.009 1.00 76.31 97 GLU A CA 1
ATOM 759 C C . GLU A 1 97 ? -6.919 5.062 -28.235 1.00 76.31 97 GLU A C 1
ATOM 761 O O . GLU A 1 97 ? -7.353 5.494 -27.170 1.00 76.31 97 GLU A O 1
ATOM 766 N N . PRO A 1 98 ? -7.360 3.898 -28.747 1.00 81.25 98 PRO A N 1
ATOM 767 C CA . PRO A 1 98 ? -8.236 3.011 -27.989 1.00 81.25 98 PRO A CA 1
ATOM 768 C C . PRO A 1 98 ? -7.577 2.577 -26.678 1.00 81.25 98 PRO A C 1
ATOM 770 O O . PRO A 1 98 ? -6.367 2.348 -26.656 1.00 81.25 98 PRO A O 1
ATOM 773 N N . ASP A 1 99 ? -8.381 2.384 -25.629 1.00 83.62 99 ASP A N 1
ATOM 774 C CA . ASP A 1 99 ? -7.913 1.880 -24.337 1.00 83.62 99 ASP A CA 1
ATOM 775 C C . ASP A 1 99 ? -7.019 0.651 -24.504 1.00 83.62 99 ASP A C 1
ATOM 777 O O . ASP A 1 99 ? -7.385 -0.332 -25.164 1.00 83.62 99 ASP A O 1
ATOM 781 N N . GLN A 1 100 ? -5.863 0.680 -23.851 1.00 79.00 100 GLN A N 1
ATOM 782 C CA . GLN A 1 100 ? -4.918 -0.429 -23.887 1.00 79.00 100 GLN A CA 1
ATOM 783 C C . GLN A 1 100 ? -4.843 -1.094 -22.521 1.00 79.00 100 GLN A C 1
ATOM 785 O O . GLN A 1 100 ? -4.863 -0.437 -21.480 1.00 79.00 100 GLN A O 1
ATOM 790 N N . LEU A 1 101 ? -4.738 -2.423 -22.521 1.00 78.25 101 LEU A N 1
ATOM 791 C CA . LEU A 1 101 ? -4.407 -3.164 -21.313 1.00 78.25 101 LEU A CA 1
ATOM 792 C C . LEU A 1 101 ? -2.894 -3.080 -21.102 1.00 78.25 101 LEU A C 1
ATOM 794 O O . LEU A 1 101 ? -2.129 -3.624 -21.898 1.00 78.25 101 LEU A O 1
ATOM 798 N N . GLN A 1 102 ? -2.472 -2.417 -20.034 1.00 74.38 102 GLN A N 1
ATOM 799 C CA . GLN A 1 102 ? -1.077 -2.327 -19.629 1.00 74.38 102 GLN A CA 1
ATOM 800 C C . GLN A 1 102 ? -0.835 -3.100 -18.343 1.00 74.38 102 GLN A C 1
ATOM 802 O O . GLN A 1 102 ? -1.734 -3.326 -17.537 1.00 74.38 102 GLN A O 1
ATOM 807 N N . VAL A 1 103 ? 0.406 -3.526 -18.162 1.00 71.56 103 VAL A N 1
ATOM 808 C CA . VAL A 1 103 ? 0.850 -4.209 -16.955 1.00 71.56 103 VAL A CA 1
ATOM 809 C C . VAL A 1 103 ? 1.592 -3.188 -16.100 1.00 71.56 103 VAL A C 1
ATOM 811 O O . VAL A 1 103 ? 2.680 -2.752 -16.470 1.00 71.56 103 VAL A O 1
ATOM 814 N N . ILE A 1 104 ? 0.992 -2.793 -14.977 1.00 79.62 104 ILE A N 1
ATOM 815 C CA . ILE A 1 104 ? 1.533 -1.781 -14.064 1.00 79.62 104 ILE A CA 1
ATOM 816 C C . ILE A 1 104 ? 2.124 -2.475 -12.839 1.00 79.62 104 ILE A C 1
ATOM 818 O O . ILE A 1 104 ? 1.506 -3.359 -12.243 1.00 79.62 104 ILE A O 1
ATOM 822 N N . ALA A 1 105 ? 3.333 -2.072 -12.457 1.00 79.38 105 ALA A N 1
ATOM 823 C CA . ALA A 1 105 ? 4.006 -2.569 -11.268 1.00 79.38 105 ALA A CA 1
ATOM 824 C C . ALA A 1 105 ? 3.872 -1.568 -10.107 1.00 79.38 105 ALA A C 1
ATOM 826 O O . ALA A 1 105 ? 4.140 -0.377 -10.247 1.00 79.38 105 ALA A O 1
ATOM 827 N N . TYR A 1 106 ? 3.481 -2.074 -8.942 1.00 83.38 106 TYR A N 1
ATOM 828 C CA . TYR A 1 106 ? 3.278 -1.332 -7.705 1.00 83.38 106 TYR A CA 1
ATOM 829 C C . TYR A 1 106 ? 4.267 -1.805 -6.653 1.00 83.38 106 TYR A C 1
ATOM 831 O O . TYR A 1 106 ? 4.211 -2.957 -6.229 1.00 83.38 106 TYR A O 1
ATOM 839 N N . LYS A 1 107 ? 5.148 -0.910 -6.210 1.00 84.56 107 LYS A N 1
ATOM 840 C CA . LYS A 1 107 ? 6.169 -1.204 -5.203 1.00 84.56 107 LYS A CA 1
ATOM 841 C C . LYS A 1 107 ? 5.727 -0.792 -3.801 1.00 84.56 107 LYS A C 1
ATOM 843 O O . LYS A 1 107 ? 5.107 0.256 -3.613 1.00 84.56 107 LYS A O 1
ATOM 848 N N . HIS A 1 108 ? 6.110 -1.608 -2.828 1.00 83.50 108 HIS A N 1
ATOM 849 C CA . HIS A 1 108 ? 5.855 -1.422 -1.410 1.00 83.50 108 HIS A CA 1
ATOM 850 C C . HIS A 1 108 ? 7.160 -1.382 -0.625 1.00 83.50 108 HIS A C 1
ATOM 852 O O . HIS A 1 108 ? 7.767 -2.418 -0.372 1.00 83.50 108 HIS A O 1
ATOM 858 N N . ASP A 1 109 ? 7.554 -0.201 -0.166 1.00 79.56 109 ASP A N 1
ATOM 859 C CA . ASP A 1 109 ? 8.578 -0.099 0.866 1.00 79.56 109 ASP A CA 1
ATOM 860 C C . ASP A 1 109 ? 7.923 -0.141 2.249 1.00 79.56 109 ASP A C 1
ATOM 862 O O . ASP A 1 109 ? 7.331 0.839 2.699 1.00 79.56 109 ASP A O 1
ATOM 866 N N . LEU A 1 110 ? 7.999 -1.293 2.919 1.00 78.25 110 LEU A N 1
ATOM 867 C CA . LEU A 1 110 ? 7.451 -1.463 4.269 1.00 78.25 110 LEU A CA 1
ATOM 868 C C . LEU A 1 110 ? 8.295 -0.778 5.352 1.00 78.25 110 LEU A C 1
ATOM 870 O O . LEU A 1 110 ? 7.823 -0.666 6.480 1.00 78.25 110 LEU A O 1
ATOM 874 N N . SER A 1 111 ? 9.513 -0.342 5.025 1.00 76.00 111 SER A N 1
ATOM 875 C CA . SER A 1 111 ? 10.380 0.406 5.938 1.00 76.00 111 SER A CA 1
ATOM 876 C C . SER A 1 111 ? 10.148 1.918 5.883 1.00 76.00 111 SER A C 1
ATOM 878 O O . SER A 1 111 ? 10.584 2.632 6.787 1.00 76.00 111 SER A O 1
ATOM 880 N N . ASP A 1 112 ? 9.430 2.408 4.865 1.00 80.75 112 ASP A N 1
ATOM 881 C CA . ASP A 1 112 ? 9.103 3.825 4.749 1.00 80.75 112 ASP A CA 1
ATOM 882 C C . ASP A 1 112 ? 8.169 4.285 5.879 1.00 80.75 112 ASP A C 1
ATOM 884 O O . ASP A 1 112 ? 7.232 3.593 6.289 1.00 80.75 112 ASP A O 1
ATOM 888 N N . GLU A 1 113 ? 8.391 5.511 6.348 1.00 83.62 113 GLU A N 1
ATOM 889 C CA . GLU A 1 113 ? 7.618 6.118 7.432 1.00 83.62 113 GLU A CA 1
ATOM 890 C C . GLU A 1 113 ? 6.120 6.175 7.099 1.00 83.62 113 GLU A C 1
ATOM 892 O O . GLU A 1 113 ? 5.284 5.969 7.980 1.00 83.62 113 GLU A O 1
ATOM 897 N N . ALA A 1 114 ? 5.760 6.431 5.833 1.00 85.31 114 ALA A N 1
ATOM 898 C CA . ALA A 1 114 ? 4.361 6.476 5.415 1.00 85.31 114 ALA A CA 1
ATOM 899 C C . ALA A 1 114 ? 3.711 5.083 5.469 1.00 85.31 114 ALA A C 1
ATOM 901 O O . ALA A 1 114 ? 2.557 4.949 5.887 1.00 85.31 114 ALA A O 1
ATOM 902 N N . SER A 1 115 ? 4.457 4.038 5.103 1.00 87.19 115 SER A N 1
ATOM 903 C CA . SER A 1 115 ? 4.012 2.648 5.227 1.00 87.19 115 SER A CA 1
ATOM 904 C C . SER A 1 115 ? 3.827 2.232 6.683 1.00 87.19 115 SER A C 1
ATOM 906 O O . SER A 1 115 ? 2.830 1.579 7.002 1.00 87.19 115 SER A O 1
ATOM 908 N N . GLN A 1 116 ? 4.727 2.652 7.575 1.00 88.69 116 GLN A N 1
ATOM 909 C CA . GLN A 1 116 ? 4.592 2.382 9.006 1.00 88.69 116 GLN A CA 1
ATOM 910 C C . GLN A 1 116 ? 3.381 3.113 9.604 1.00 88.69 116 GLN A C 1
ATOM 912 O O . GLN A 1 116 ? 2.551 2.481 10.254 1.00 88.69 116 GLN A O 1
ATOM 917 N N . ALA A 1 117 ? 3.206 4.405 9.308 1.00 90.38 117 ALA A N 1
ATOM 918 C CA . ALA A 1 117 ? 2.056 5.181 9.782 1.00 90.38 117 ALA A CA 1
ATOM 919 C C . ALA A 1 117 ? 0.715 4.587 9.310 1.00 90.38 117 ALA A C 1
ATOM 921 O O . ALA A 1 117 ? -0.265 4.546 10.058 1.00 90.38 117 ALA A O 1
ATOM 922 N N . PHE A 1 118 ? 0.667 4.080 8.075 1.00 93.44 118 PHE A N 1
ATOM 923 C CA . PHE A 1 118 ? -0.487 3.342 7.570 1.00 93.44 118 PHE A CA 1
ATOM 924 C C . PHE A 1 118 ? -0.757 2.065 8.371 1.00 93.44 118 PHE A C 1
ATOM 926 O O . PHE A 1 118 ? -1.910 1.782 8.706 1.00 93.44 118 PHE A O 1
ATOM 933 N N . GLN A 1 119 ? 0.288 1.283 8.654 1.00 93.19 119 GLN A N 1
ATOM 934 C CA . GLN A 1 119 ? 0.170 0.029 9.392 1.00 93.19 119 GLN A CA 1
ATOM 935 C C . GLN A 1 119 ? -0.331 0.279 10.822 1.00 93.19 119 GLN A C 1
ATOM 937 O O . GLN A 1 119 ? -1.280 -0.379 11.249 1.00 93.19 119 GLN A O 1
ATOM 942 N N . ASP A 1 120 ? 0.200 1.295 11.502 1.00 93.25 120 ASP A N 1
ATOM 943 C CA . ASP A 1 120 ? -0.239 1.695 12.844 1.00 93.25 120 ASP A CA 1
ATOM 944 C C . ASP A 1 120 ? -1.721 2.110 12.852 1.00 93.25 120 ASP A C 1
ATOM 946 O O . ASP A 1 120 ? -2.508 1.663 13.695 1.00 93.25 120 ASP A O 1
ATOM 950 N N . ALA A 1 121 ? -2.140 2.913 11.865 1.00 94.38 121 ALA A N 1
ATOM 951 C CA . ALA A 1 121 ? -3.532 3.327 11.714 1.00 94.38 121 ALA A CA 1
ATOM 952 C C . ALA A 1 121 ? -4.470 2.135 11.455 1.00 94.38 121 ALA A C 1
ATOM 954 O O . ALA A 1 121 ? -5.567 2.070 12.023 1.00 94.38 121 ALA A O 1
ATOM 955 N N . LEU A 1 122 ? -4.047 1.186 10.615 1.00 95.19 122 LEU A N 1
ATOM 956 C CA . LEU A 1 122 ? -4.797 -0.032 10.316 1.00 95.19 122 LEU A CA 1
ATOM 957 C C . LEU A 1 122 ? -4.954 -0.919 11.555 1.00 95.19 122 LEU A C 1
ATOM 959 O O . LEU A 1 122 ? -6.045 -1.437 11.811 1.00 95.19 122 LEU A O 1
ATOM 963 N N . ASP A 1 123 ? -3.890 -1.082 12.335 1.00 95.00 123 ASP A N 1
ATOM 964 C CA . ASP A 1 123 ? -3.909 -1.909 13.539 1.00 95.00 123 ASP A CA 1
ATOM 965 C C . ASP A 1 123 ? -4.788 -1.298 14.630 1.00 95.00 123 ASP A C 1
ATOM 967 O O . ASP A 1 123 ? -5.528 -2.019 15.307 1.00 95.00 123 ASP A O 1
ATOM 971 N N . GLU A 1 124 ? -4.810 0.030 14.753 1.00 94.31 124 GLU A N 1
ATOM 972 C CA . GLU A 1 124 ? -5.740 0.707 15.654 1.00 94.31 124 GLU A CA 1
ATOM 973 C C . GLU A 1 124 ? -7.202 0.509 15.226 1.00 94.31 124 GLU A C 1
ATOM 975 O O . GLU A 1 124 ? -8.055 0.208 16.066 1.00 94.31 124 GLU A O 1
ATOM 980 N N . ILE A 1 125 ? -7.499 0.616 13.924 1.00 93.50 125 ILE A N 1
ATOM 981 C CA . ILE A 1 125 ? -8.843 0.357 13.380 1.00 93.50 125 ILE A CA 1
ATOM 982 C C . ILE A 1 125 ? -9.280 -1.071 13.711 1.00 93.50 125 ILE A C 1
ATOM 984 O O . ILE A 1 125 ? -10.345 -1.263 14.298 1.00 93.50 125 ILE A O 1
ATOM 988 N N . ARG A 1 126 ? -8.437 -2.066 13.419 1.00 93.38 126 ARG A N 1
ATOM 989 C CA . ARG A 1 126 ? -8.728 -3.482 13.695 1.00 93.38 126 ARG A CA 1
ATOM 990 C C . ARG A 1 126 ? -8.918 -3.754 15.182 1.00 93.38 126 ARG A C 1
ATOM 992 O O . ARG A 1 126 ? -9.809 -4.508 15.567 1.00 93.38 126 ARG A O 1
ATOM 999 N N . LYS A 1 127 ? -8.103 -3.130 16.034 1.00 93.88 127 LYS A N 1
ATOM 1000 C CA . LYS A 1 127 ? -8.225 -3.242 17.492 1.00 93.88 127 LYS A CA 1
ATOM 1001 C C . LYS A 1 127 ? -9.550 -2.665 17.988 1.00 93.88 127 LYS A C 1
ATOM 1003 O O . LYS A 1 127 ? -10.172 -3.272 18.858 1.00 93.88 127 LYS A O 1
ATOM 1008 N N . ASN A 1 128 ? -9.981 -1.526 17.450 1.00 90.56 128 ASN A N 1
ATOM 1009 C CA . ASN A 1 128 ? -11.249 -0.896 17.813 1.00 90.56 128 ASN A CA 1
ATOM 1010 C C . ASN A 1 128 ? -12.454 -1.704 17.314 1.00 90.56 128 ASN A C 1
ATOM 1012 O O . ASN A 1 128 ? -13.395 -1.900 18.075 1.00 90.56 128 ASN A O 1
ATOM 1016 N N . GLU A 1 129 ? -12.405 -2.233 16.090 1.00 90.94 129 GLU A N 1
ATOM 1017 C CA . GLU A 1 129 ? -13.449 -3.110 15.540 1.00 90.94 129 GLU A CA 1
ATOM 1018 C C . GLU A 1 129 ? -13.583 -4.404 16.344 1.00 90.94 129 GLU A C 1
ATOM 1020 O O . GLU A 1 129 ? -14.692 -4.797 16.704 1.00 90.94 129 GLU A O 1
ATOM 1025 N N . ARG A 1 130 ? -12.454 -5.020 16.717 1.00 91.25 130 ARG A N 1
ATOM 1026 C CA . ARG A 1 130 ? -12.451 -6.186 17.606 1.00 91.25 130 ARG A CA 1
ATOM 1027 C C . ARG A 1 130 ? -13.100 -5.866 18.955 1.00 91.25 130 ARG A C 1
ATOM 1029 O O . ARG A 1 130 ? -13.989 -6.594 19.377 1.00 91.25 130 ARG A O 1
ATOM 1036 N N . ARG A 1 131 ? -12.707 -4.760 19.599 1.00 88.19 131 ARG A N 1
ATOM 1037 C CA . ARG A 1 131 ? -13.299 -4.319 20.878 1.00 88.19 131 ARG A CA 1
ATOM 1038 C C . ARG A 1 131 ? -14.795 -4.035 20.762 1.00 88.19 131 ARG A C 1
ATOM 1040 O O . ARG A 1 131 ? -15.546 -4.366 21.670 1.00 88.19 131 ARG A O 1
ATOM 1047 N N . ALA A 1 132 ? -15.238 -3.423 19.665 1.00 87.12 132 ALA A N 1
ATOM 1048 C CA . ALA A 1 132 ? -16.655 -3.173 19.426 1.00 87.12 132 ALA A CA 1
ATOM 1049 C C . ALA A 1 132 ? -17.437 -4.491 19.314 1.00 87.12 132 ALA A C 1
ATOM 1051 O O . ALA A 1 132 ? -18.466 -4.643 19.969 1.00 87.12 132 ALA A O 1
ATOM 1052 N N . ALA A 1 133 ? -16.914 -5.467 18.565 1.00 86.31 133 ALA A N 1
ATOM 1053 C CA . ALA A 1 133 ? -17.513 -6.795 18.455 1.00 86.31 133 ALA A CA 1
ATOM 1054 C C . ALA A 1 133 ? -17.570 -7.523 19.812 1.00 86.31 133 ALA A C 1
ATOM 1056 O O . ALA A 1 133 ? -18.611 -8.070 20.167 1.00 86.31 133 ALA A O 1
ATOM 1057 N N . GLU A 1 134 ? -16.492 -7.465 20.601 1.00 85.31 134 GLU A N 1
ATOM 1058 C CA . GLU A 1 134 ? -16.429 -8.026 21.961 1.00 85.31 134 GLU A CA 1
ATOM 1059 C C . GLU A 1 134 ? -17.454 -7.366 22.904 1.00 85.31 134 GLU A C 1
ATOM 1061 O O . GLU A 1 134 ? -18.122 -8.052 23.675 1.00 85.31 134 GLU A O 1
ATOM 1066 N N . ASN A 1 135 ? -17.650 -6.048 22.794 1.00 76.75 135 ASN A N 1
ATOM 1067 C CA . ASN A 1 135 ? -18.603 -5.301 23.620 1.00 76.75 135 ASN A CA 1
ATOM 1068 C C . ASN A 1 135 ? -20.068 -5.478 23.200 1.00 76.75 135 ASN A C 1
ATOM 1070 O O . ASN A 1 135 ? -20.962 -5.232 24.005 1.00 76.75 135 ASN A O 1
ATOM 1074 N N . THR A 1 136 ? -20.337 -5.930 21.972 1.00 66.69 136 THR A N 1
ATOM 1075 C CA . THR A 1 136 ? -21.715 -6.166 21.499 1.00 66.69 136 THR A CA 1
ATOM 1076 C C . THR A 1 136 ? -22.375 -7.337 22.251 1.00 66.69 136 THR A C 1
ATOM 1078 O O . THR A 1 136 ? -23.597 -7.440 22.291 1.00 66.69 136 THR A O 1
ATOM 1081 N N . GLY A 1 137 ? -21.577 -8.205 22.888 1.00 61.47 137 GLY A N 1
ATOM 1082 C CA . GLY A 1 137 ? -22.046 -9.344 23.683 1.00 61.47 137 GLY A CA 1
ATOM 1083 C C . GLY A 1 137 ? -22.215 -9.088 25.186 1.00 61.47 137 GLY A C 1
ATOM 1084 O O . GLY A 1 137 ? -22.595 -10.019 25.892 1.00 61.47 137 GLY A O 1
ATOM 1085 N N . LEU A 1 138 ? -21.930 -7.881 25.698 1.00 61.59 138 LEU A N 1
ATOM 1086 C CA . LEU A 1 138 ? -21.910 -7.614 27.148 1.00 61.59 138 LEU A CA 1
ATOM 1087 C C . LEU A 1 138 ? -23.255 -7.181 27.766 1.00 61.59 138 LEU A C 1
ATOM 1089 O O . LEU A 1 138 ? -23.318 -7.021 28.980 1.00 61.59 138 LEU A O 1
ATOM 1093 N N . GLY A 1 139 ? -24.335 -7.092 26.981 1.00 60.09 139 GLY A N 1
ATOM 1094 C CA . GLY A 1 139 ? -25.685 -6.785 27.478 1.00 60.09 139 GLY A CA 1
ATOM 1095 C C . GLY A 1 139 ? -25.858 -5.356 28.019 1.00 60.09 139 GLY A C 1
ATOM 1096 O O . GLY A 1 139 ? -24.890 -4.637 28.266 1.00 60.09 139 GLY A O 1
ATOM 1097 N N . GLU A 1 140 ? -27.112 -4.922 28.179 1.00 61.12 140 GLU A N 1
ATOM 1098 C CA . GLU A 1 140 ? -27.427 -3.701 28.928 1.00 61.12 140 GLU A CA 1
ATOM 1099 C C . GLU A 1 140 ? -27.142 -3.957 30.412 1.00 61.12 140 GLU A C 1
ATOM 1101 O O . GLU A 1 140 ? -27.724 -4.857 31.021 1.00 61.12 140 GLU A O 1
ATOM 1106 N N . PHE A 1 141 ? -26.236 -3.179 31.005 1.00 63.22 141 PHE A N 1
ATOM 1107 C CA . PHE A 1 141 ? -26.126 -3.118 32.458 1.00 63.22 141 PHE A CA 1
ATOM 1108 C C . PHE A 1 141 ? -27.382 -2.412 32.970 1.00 63.22 141 PHE A C 1
ATOM 1110 O O . PHE A 1 141 ? -27.521 -1.200 32.832 1.00 63.22 141 PHE A O 1
ATOM 1117 N N . HIS A 1 142 ? -28.329 -3.192 33.485 1.00 53.69 142 HIS A N 1
ATOM 1118 C CA . HIS A 1 142 ? -29.436 -2.652 34.259 1.00 53.69 142 HIS A CA 1
ATOM 1119 C C . HIS A 1 142 ? -28.886 -2.185 35.613 1.00 53.69 142 HIS A C 1
ATOM 1121 O O . HIS A 1 142 ? -28.335 -3.000 36.358 1.00 53.69 142 HIS A O 1
ATOM 1127 N N . ASP A 1 143 ? -29.005 -0.881 35.875 1.00 57.31 143 ASP A N 1
ATOM 1128 C CA . ASP A 1 143 ? -28.800 -0.268 37.195 1.00 57.31 143 ASP A CA 1
ATOM 1129 C C . ASP A 1 143 ? -29.848 -0.747 38.216 1.00 57.31 143 ASP A C 1
ATOM 1131 O O . ASP A 1 143 ? -31.028 -0.938 37.826 1.00 57.31 143 ASP A O 1
#